Protein AF-B9SMH7-F1 (afdb_monomer_lite)

Secondary structure (DSSP, 8-state):
-HHHHHHHHHHT--EEEE--HHHHHHH-TTTS-HHHHTT-S---EE-TTT--EESSHHHHHHHHHHHHHHHTT-TTPPEEEEEE---SB--TT-TT-BHHHHHHHHHHHHHHHHTT---SS-TTS---EEES-SB--TT--SSGGGG---SB-TTS-BSS-SS------------------

Structure (mmCIF, N/CA/C/O backbone):
data_AF-B9SMH7-F1
#
_entry.id   AF-B9SMH7-F1
#
loop_
_atom_site.group_PDB
_atom_site.id
_atom_site.type_symbol
_atom_site.label_atom_id
_atom_site.label_alt_id
_atom_site.label_comp_id
_atom_site.label_asym_id
_atom_site.label_entity_id
_atom_site.label_seq_id
_atom_site.pdbx_PDB_ins_code
_atom_site.Cartn_x
_atom_site.Cartn_y
_atom_site.Cartn_z
_atom_site.occupancy
_atom_site.B_iso_or_equiv
_atom_site.auth_seq_id
_atom_site.auth_comp_id
_atom_site.auth_asym_id
_atom_site.auth_atom_id
_atom_site.pdbx_PDB_model_num
ATOM 1 N N . MET A 1 1 ? -6.726 -16.554 17.297 1.00 88.81 1 MET A N 1
ATOM 2 C CA . MET A 1 1 ? -6.297 -15.141 17.185 1.00 88.81 1 MET A CA 1
ATOM 3 C C . MET A 1 1 ? -6.504 -14.330 18.467 1.00 88.81 1 MET A C 1
ATOM 5 O O . MET A 1 1 ? -5.555 -13.693 18.897 1.00 88.81 1 MET A O 1
ATOM 9 N N . LYS A 1 2 ? -7.671 -14.383 19.137 1.00 93.69 2 LYS A N 1
ATOM 10 C CA . LYS A 1 2 ? -7.939 -13.591 20.363 1.00 93.69 2 LYS A CA 1
ATOM 11 C C . LYS A 1 2 ? -6.853 -13.649 21.464 1.00 93.69 2 LYS A C 1
ATOM 13 O O . LYS A 1 2 ? -6.495 -12.575 21.929 1.00 93.69 2 LYS A O 1
ATOM 18 N N . PRO A 1 3 ? -6.273 -14.808 21.845 1.00 97.19 3 PRO A N 1
ATOM 19 C CA . PRO A 1 3 ? -5.216 -14.837 22.868 1.00 97.19 3 PRO A CA 1
ATOM 20 C C . PRO A 1 3 ? -3.957 -14.042 22.487 1.00 97.19 3 PRO A C 1
ATOM 22 O O . PRO A 1 3 ? -3.371 -13.369 23.327 1.00 97.19 3 PRO A O 1
ATOM 25 N N . LEU A 1 4 ? -3.574 -14.059 21.205 1.00 97.38 4 LEU A N 1
ATOM 26 C CA . LEU A 1 4 ? -2.437 -13.283 20.703 1.00 97.38 4 LEU A CA 1
ATOM 27 C C . LEU A 1 4 ? -2.721 -11.777 20.767 1.00 97.38 4 LEU A C 1
ATOM 29 O O . LEU A 1 4 ? -1.886 -11.005 21.224 1.00 97.38 4 LEU A O 1
ATOM 33 N N . LEU A 1 5 ? -3.931 -11.367 20.380 1.00 97.88 5 LEU A N 1
ATOM 34 C CA . LEU A 1 5 ? -4.364 -9.971 20.472 1.00 97.88 5 LEU A CA 1
ATOM 35 C C . LEU A 1 5 ? -4.463 -9.494 21.932 1.00 97.88 5 LEU A C 1
ATOM 37 O O . LEU A 1 5 ? -4.121 -8.353 22.230 1.00 97.88 5 LEU A O 1
ATOM 41 N N . GLN A 1 6 ? -4.872 -10.362 22.864 1.00 98.00 6 GLN A N 1
ATOM 42 C CA . GLN A 1 6 ? -4.834 -10.060 24.301 1.00 98.00 6 GLN A CA 1
ATOM 43 C C . GLN A 1 6 ? -3.409 -9.794 24.770 1.00 98.00 6 GLN A C 1
ATOM 45 O O . GLN A 1 6 ? -3.174 -8.793 25.441 1.00 98.00 6 GLN A O 1
ATOM 50 N N . PHE A 1 7 ? -2.464 -10.648 24.377 1.00 97.81 7 PHE A N 1
ATOM 51 C CA . PHE A 1 7 ? -1.057 -10.446 24.691 1.00 97.81 7 PHE A CA 1
ATOM 52 C C . PHE A 1 7 ? -0.533 -9.121 24.116 1.00 97.81 7 PHE A C 1
ATOM 54 O O . PHE A 1 7 ? 0.033 -8.324 24.859 1.00 97.81 7 PHE A O 1
ATOM 61 N N . PHE A 1 8 ? -0.804 -8.822 22.838 1.00 97.69 8 PHE A N 1
ATOM 62 C CA . PHE A 1 8 ? -0.418 -7.546 22.219 1.00 97.69 8 PHE A CA 1
ATOM 63 C C . PHE A 1 8 ? -0.998 -6.344 22.965 1.00 97.69 8 PHE A C 1
ATOM 65 O O . PHE A 1 8 ? -0.273 -5.395 23.253 1.00 97.69 8 PHE A O 1
ATOM 72 N N . ALA A 1 9 ? -2.274 -6.406 23.351 1.00 97.31 9 ALA A N 1
ATOM 73 C CA . ALA A 1 9 ? -2.911 -5.349 24.126 1.00 97.31 9 ALA A CA 1
ATOM 74 C C . ALA A 1 9 ? -2.275 -5.167 25.517 1.00 97.31 9 ALA A C 1
ATOM 76 O O . ALA A 1 9 ? -2.124 -4.032 25.962 1.00 97.31 9 ALA A O 1
ATOM 77 N N . GLN A 1 10 ? -1.877 -6.254 26.189 1.00 97.56 10 GLN A N 1
ATOM 78 C CA . GLN A 1 10 ? -1.224 -6.204 27.504 1.00 97.56 10 GLN A CA 1
ATOM 79 C C . GLN A 1 10 ? 0.159 -5.549 27.452 1.00 97.56 10 GLN A C 1
ATOM 81 O O . GLN A 1 10 ? 0.516 -4.820 28.374 1.00 97.56 10 GLN A O 1
ATOM 86 N N . ILE A 1 11 ? 0.921 -5.783 26.381 1.00 97.38 11 ILE A N 1
ATOM 87 C CA . ILE A 1 11 ? 2.269 -5.215 26.215 1.00 97.38 11 ILE A CA 1
ATOM 88 C C . ILE A 1 11 ? 2.282 -3.884 25.446 1.00 97.38 11 ILE A C 1
ATOM 90 O O . ILE A 1 11 ? 3.347 -3.310 25.239 1.00 97.38 11 ILE A O 1
ATOM 94 N N . GLY A 1 12 ? 1.121 -3.398 24.994 1.00 96.00 12 GLY A N 1
ATOM 95 C CA . GLY A 1 12 ? 1.014 -2.183 24.181 1.00 96.00 12 GLY A CA 1
ATOM 96 C C . GLY A 1 12 ? 1.564 -2.323 22.756 1.00 96.00 12 GLY A C 1
ATOM 97 O O . GLY A 1 12 ? 1.956 -1.325 22.157 1.00 96.00 12 GLY A O 1
ATOM 98 N N . SER A 1 13 ? 1.613 -3.543 22.212 1.00 97.44 13 SER A N 1
ATOM 99 C CA . SER A 1 13 ? 2.062 -3.798 20.840 1.00 97.44 13 SER A CA 1
ATOM 100 C C . SER A 1 13 ? 0.988 -3.404 19.818 1.00 97.44 13 SER A C 1
ATOM 102 O O . SER A 1 13 ? -0.197 -3.675 20.045 1.00 97.44 13 SER A O 1
ATOM 104 N N . PRO A 1 14 ? 1.379 -2.837 18.663 1.00 97.69 14 PRO A N 1
ATOM 105 C CA . PRO A 1 14 ? 0.484 -2.697 17.523 1.00 97.69 14 PRO A CA 1
ATOM 106 C C . PRO A 1 14 ? 0.161 -4.064 16.899 1.00 97.69 14 PRO A C 1
ATOM 108 O O . PRO A 1 14 ? 0.824 -5.072 17.163 1.00 97.69 14 PRO A O 1
ATOM 111 N N . PHE A 1 15 ? -0.843 -4.072 16.027 1.00 98.19 15 PHE A N 1
ATOM 112 C CA . PHE A 1 15 ? -1.114 -5.135 15.072 1.00 98.19 15 PHE A CA 1
ATOM 113 C C . PHE A 1 15 ? -0.362 -4.849 13.766 1.00 98.19 15 PHE A C 1
ATOM 115 O O . PHE A 1 15 ? -0.641 -3.864 13.079 1.00 98.19 15 PHE A O 1
ATOM 122 N N . CYS A 1 16 ? 0.600 -5.702 13.430 1.00 98.06 16 CYS A N 1
ATOM 123 C CA . CYS A 1 16 ? 1.359 -5.607 12.187 1.00 98.06 16 CYS A CA 1
ATOM 124 C C . CYS A 1 16 ? 0.581 -6.255 11.037 1.00 98.06 16 CYS A C 1
ATOM 126 O O . CYS A 1 16 ? 0.168 -7.411 11.141 1.00 98.06 16 CYS A O 1
ATOM 128 N N . LEU A 1 17 ? 0.384 -5.509 9.953 1.00 98.44 17 LEU A N 1
ATOM 129 C CA . LEU A 1 17 ? -0.382 -5.921 8.783 1.00 98.44 17 LEU A CA 1
ATOM 130 C C . LEU A 1 17 ? 0.481 -5.820 7.524 1.00 98.44 17 LEU A C 1
ATOM 132 O O . LEU A 1 17 ? 0.953 -4.743 7.178 1.00 98.44 17 LEU A O 1
ATOM 136 N N . ASN A 1 18 ? 0.607 -6.909 6.777 1.00 98.69 18 ASN A N 1
ATOM 137 C CA . ASN A 1 18 ? 1.116 -6.850 5.409 1.00 98.69 18 ASN A CA 1
ATOM 138 C C . ASN A 1 18 ? -0.087 -6.621 4.482 1.00 98.69 18 ASN A C 1
ATOM 140 O O . ASN A 1 18 ? -1.012 -7.433 4.463 1.00 98.69 18 ASN A O 1
ATOM 144 N N . ALA A 1 19 ? -0.119 -5.495 3.768 1.00 98.69 19 ALA A N 1
ATOM 145 C CA . ALA A 1 19 ? -1.263 -5.063 2.966 1.00 98.69 19 ALA A CA 1
ATOM 146 C C . ALA A 1 19 ? -0.826 -4.757 1.532 1.00 98.69 19 ALA A C 1
ATOM 148 O O . ALA A 1 19 ? -0.067 -3.822 1.286 1.00 98.69 19 ALA A O 1
ATOM 149 N N . TYR A 1 20 ? -1.328 -5.533 0.573 1.00 98.56 20 TYR A N 1
ATOM 150 C CA . TYR A 1 20 ? -0.929 -5.434 -0.829 1.00 98.56 20 TYR A CA 1
ATOM 151 C C . TYR A 1 20 ? -2.134 -5.197 -1.744 1.00 98.56 20 TYR A C 1
ATOM 153 O O . TYR A 1 20 ? -2.798 -6.156 -2.149 1.00 98.56 20 TYR A O 1
ATOM 161 N N . PRO A 1 21 ? -2.393 -3.940 -2.144 1.00 98.75 21 PRO A N 1
ATOM 162 C CA . PRO A 1 21 ? -3.302 -3.644 -3.247 1.00 98.75 21 PRO A CA 1
ATOM 163 C C . PRO A 1 21 ? -2.890 -4.323 -4.557 1.00 98.75 21 PRO A C 1
ATOM 165 O O . PRO A 1 21 ? -3.756 -4.741 -5.316 1.00 98.75 21 PRO A O 1
ATOM 168 N N . PHE A 1 22 ? -1.581 -4.505 -4.784 1.00 98.56 22 PHE A N 1
ATOM 169 C CA . PHE A 1 22 ? -1.044 -5.261 -5.920 1.00 98.56 22 PHE A CA 1
ATOM 170 C C . PHE A 1 22 ? -1.625 -6.680 -5.996 1.00 98.56 22 PHE A C 1
ATOM 172 O O . PHE A 1 22 ? -2.196 -7.054 -7.015 1.00 98.56 22 PHE A O 1
ATOM 179 N N . LEU A 1 23 ? -1.537 -7.452 -4.905 1.00 97.81 23 LEU A N 1
ATOM 180 C CA . LEU A 1 23 ? -2.024 -8.835 -4.873 1.00 97.81 23 LEU A CA 1
ATOM 181 C C . LEU A 1 23 ? -3.548 -8.907 -4.996 1.00 97.81 23 LEU A C 1
ATOM 183 O O . LEU A 1 23 ? -4.064 -9.786 -5.679 1.00 97.81 23 LEU A O 1
ATOM 187 N N . ALA A 1 24 ? -4.265 -7.970 -4.368 1.00 97.81 24 ALA A N 1
ATOM 188 C CA . ALA A 1 24 ? -5.714 -7.881 -4.505 1.00 97.81 24 ALA A CA 1
ATOM 189 C C . ALA A 1 24 ? -6.117 -7.623 -5.965 1.00 97.81 24 ALA A C 1
ATOM 191 O O . ALA A 1 24 ? -6.925 -8.374 -6.501 1.00 97.81 24 ALA A O 1
ATOM 192 N N . TYR A 1 25 ? -5.501 -6.634 -6.627 1.00 98.38 25 TYR A N 1
ATOM 193 C CA . TYR A 1 25 ? -5.736 -6.350 -8.045 1.00 98.38 25 TYR A CA 1
ATOM 194 C C . TYR A 1 25 ? -5.395 -7.549 -8.934 1.00 98.38 25 TYR A C 1
ATOM 196 O O . TYR A 1 25 ? -6.196 -7.926 -9.778 1.00 98.38 25 TYR A O 1
ATOM 204 N N . MET A 1 26 ? -4.240 -8.185 -8.722 1.00 96.62 26 MET A N 1
ATOM 205 C CA . MET A 1 26 ? -3.829 -9.363 -9.492 1.00 96.62 26 MET A CA 1
ATOM 206 C C . MET A 1 26 ? -4.794 -10.548 -9.341 1.00 96.62 26 MET A C 1
ATOM 208 O O . MET A 1 26 ? -4.940 -11.334 -10.274 1.00 96.62 26 MET A O 1
ATOM 212 N N . GLY A 1 27 ? -5.460 -10.673 -8.189 1.00 96.81 27 GLY A N 1
ATOM 213 C CA . GLY A 1 27 ? -6.462 -11.710 -7.944 1.00 96.81 27 GLY A CA 1
ATOM 214 C C . GLY A 1 27 ? -7.816 -11.455 -8.613 1.00 96.81 27 GLY A C 1
ATOM 215 O O . GLY A 1 27 ? -8.543 -12.415 -8.860 1.00 96.81 27 GLY A O 1
ATOM 216 N N . ASP A 1 28 ? -8.158 -10.197 -8.910 1.00 96.88 28 ASP A N 1
ATOM 217 C CA . ASP A 1 28 ? -9.439 -9.828 -9.524 1.00 96.88 28 ASP A CA 1
ATOM 218 C C . ASP A 1 28 ? -9.356 -8.554 -10.401 1.00 96.88 28 ASP A C 1
ATOM 220 O O . ASP A 1 28 ? -10.025 -7.546 -10.140 1.00 96.88 28 ASP A O 1
ATOM 224 N N . PRO A 1 29 ? -8.542 -8.566 -11.475 1.00 94.25 29 PRO A N 1
ATOM 225 C CA . PRO A 1 29 ? -8.294 -7.376 -12.293 1.00 94.25 29 PRO A CA 1
ATOM 226 C C . PRO A 1 29 ? -9.512 -6.959 -13.133 1.00 94.25 29 PRO A C 1
ATOM 228 O O . PRO A 1 29 ? -9.521 -5.869 -13.700 1.00 94.25 29 PRO A O 1
ATOM 231 N N . GLY A 1 30 ? -10.525 -7.828 -13.243 1.00 95.12 30 GLY A N 1
ATOM 232 C CA . GLY A 1 30 ? -11.764 -7.553 -13.971 1.00 95.12 30 GLY A CA 1
ATOM 233 C C . GLY A 1 30 ? -12.761 -6.699 -13.187 1.00 95.12 30 GLY A C 1
ATOM 234 O O . GLY A 1 30 ? -13.551 -5.989 -13.804 1.00 95.12 30 GLY A O 1
ATOM 235 N N . ASN A 1 31 ? -12.719 -6.746 -11.850 1.00 96.25 31 ASN A N 1
ATOM 236 C CA . ASN A 1 31 ? -13.641 -5.995 -10.990 1.00 96.25 31 ASN A CA 1
ATOM 237 C C . ASN A 1 31 ? -12.951 -4.893 -10.180 1.00 96.25 31 ASN A C 1
ATOM 239 O O . ASN A 1 31 ? -13.607 -3.944 -9.751 1.00 96.25 31 ASN A O 1
ATOM 243 N N . ILE A 1 32 ? -11.640 -4.998 -9.957 1.00 97.38 32 ILE A N 1
ATOM 244 C CA . ILE A 1 32 ? -10.879 -3.978 -9.239 1.00 97.38 32 ILE A CA 1
ATOM 245 C C . ILE A 1 32 ? -10.358 -2.945 -10.236 1.00 97.38 32 ILE A C 1
ATOM 247 O O . ILE A 1 32 ? -9.533 -3.250 -11.093 1.00 97.38 32 ILE A O 1
ATOM 251 N N . ASP A 1 33 ? -10.775 -1.690 -10.077 1.00 97.81 33 ASP A N 1
ATOM 252 C CA . ASP A 1 33 ? -10.169 -0.567 -10.794 1.00 97.81 33 ASP A CA 1
ATOM 253 C C . ASP A 1 33 ? -8.692 -0.417 -10.391 1.00 97.81 33 ASP A C 1
ATOM 255 O O . ASP A 1 33 ? -8.357 -0.210 -9.220 1.00 97.81 33 ASP A O 1
ATOM 259 N N . ILE A 1 34 ? -7.787 -0.484 -11.368 1.00 98.44 34 ILE A N 1
ATOM 260 C CA . ILE A 1 34 ? -6.353 -0.323 -11.116 1.00 98.44 34 ILE A CA 1
ATOM 261 C C . ILE A 1 34 ? -6.033 1.057 -10.522 1.00 98.44 34 ILE A C 1
ATOM 263 O O . ILE A 1 34 ? -5.140 1.174 -9.684 1.00 98.44 34 ILE A O 1
ATOM 267 N N . ASN A 1 35 ? -6.794 2.101 -10.875 1.00 98.62 35 ASN A N 1
ATOM 268 C CA . ASN A 1 35 ? -6.581 3.444 -10.337 1.00 98.62 35 ASN A CA 1
ATOM 269 C C . ASN A 1 35 ? -6.836 3.485 -8.826 1.00 98.62 35 ASN A C 1
ATOM 271 O O . ASN A 1 35 ? -6.077 4.120 -8.089 1.00 98.62 35 ASN A O 1
ATOM 275 N N . TYR A 1 36 ? -7.848 2.750 -8.355 1.00 98.69 36 TYR A N 1
ATOM 276 C CA . TYR A 1 36 ? -8.157 2.587 -6.935 1.00 98.69 36 TYR A CA 1
ATOM 277 C C . TYR A 1 36 ? -7.024 1.880 -6.171 1.00 98.69 36 TYR A C 1
ATOM 279 O O . TYR A 1 36 ? -6.680 2.271 -5.049 1.00 98.69 36 TYR A O 1
ATOM 287 N N . ALA A 1 37 ? -6.379 0.890 -6.794 1.00 98.62 37 ALA A N 1
ATOM 288 C CA . ALA A 1 37 ? -5.214 0.212 -6.227 1.00 98.62 37 ALA A CA 1
ATOM 289 C C . ALA A 1 37 ? -3.937 1.084 -6.250 1.00 98.62 37 ALA A C 1
ATOM 291 O O . ALA A 1 37 ? -3.094 0.961 -5.362 1.00 98.62 37 ALA A O 1
ATOM 292 N N . LEU A 1 38 ? -3.810 1.999 -7.221 1.00 98.75 38 LEU A N 1
ATOM 293 C CA . LEU A 1 38 ? -2.637 2.859 -7.448 1.00 98.75 38 LEU A CA 1
ATOM 294 C C . LEU A 1 38 ? -2.722 4.260 -6.811 1.00 98.75 38 LEU A C 1
ATOM 296 O O . LEU A 1 38 ? -1.840 5.095 -7.050 1.00 98.75 38 LEU A O 1
ATOM 300 N N . PHE A 1 39 ? -3.749 4.542 -6.000 1.00 98.62 39 PHE A N 1
ATOM 301 C CA . PHE A 1 39 ? -4.044 5.881 -5.450 1.00 98.62 39 PHE A CA 1
ATOM 302 C C . PHE A 1 39 ? -4.229 6.966 -6.527 1.00 98.62 39 PHE A C 1
ATOM 304 O O . PHE A 1 39 ? -3.914 8.143 -6.308 1.00 98.62 39 PHE A O 1
ATOM 311 N N . GLN A 1 40 ? -4.666 6.574 -7.717 1.00 98.62 40 GLN A N 1
ATOM 312 C CA . GLN A 1 40 ? -4.990 7.498 -8.794 1.00 98.62 40 GLN A CA 1
ATOM 313 C C . GLN A 1 40 ? -6.451 7.943 -8.693 1.00 98.62 40 GLN A C 1
ATOM 315 O O . GLN A 1 40 ? -7.194 7.513 -7.815 1.00 98.62 40 GLN A O 1
ATOM 320 N N . LYS A 1 41 ? -6.852 8.872 -9.566 1.00 98.19 41 LYS A N 1
ATOM 321 C CA . LYS A 1 41 ? -8.236 9.340 -9.609 1.00 98.19 41 LYS A CA 1
ATOM 322 C C . LYS A 1 41 ? -9.145 8.163 -9.972 1.00 98.19 41 LYS A C 1
ATOM 324 O O . LYS A 1 41 ? -8.952 7.543 -11.009 1.00 98.19 41 LYS A O 1
ATOM 329 N N . THR A 1 42 ? -10.132 7.912 -9.130 1.00 97.75 42 THR A N 1
ATOM 330 C CA . THR A 1 42 ? -11.137 6.859 -9.265 1.00 97.75 42 THR A CA 1
ATOM 331 C C . THR A 1 42 ? -12.440 7.363 -8.644 1.00 97.75 42 THR A C 1
ATOM 333 O O . THR A 1 42 ? -12.427 8.374 -7.937 1.00 97.75 42 THR A O 1
ATOM 336 N N . GLU A 1 43 ? -13.547 6.673 -8.897 1.00 97.06 43 GLU A N 1
ATOM 337 C CA . GLU A 1 43 ? -14.814 6.907 -8.193 1.00 97.06 43 GLU A CA 1
ATOM 338 C C . GLU A 1 43 ? -14.779 6.383 -6.750 1.00 97.06 43 GLU A C 1
ATOM 340 O O . GLU A 1 43 ? -15.679 6.688 -5.977 1.00 97.06 43 GLU A O 1
ATOM 345 N N . GLY A 1 44 ? -13.749 5.609 -6.383 1.00 96.62 44 GLY A N 1
ATOM 346 C CA . GLY A 1 44 ? -13.616 5.020 -5.055 1.00 96.62 44 GLY A CA 1
ATOM 347 C C . GLY A 1 44 ? -14.693 3.972 -4.778 1.00 96.62 44 GLY A C 1
ATOM 348 O O . GLY A 1 44 ? -15.389 3.504 -5.679 1.00 96.62 44 GLY A O 1
ATOM 349 N N . ILE A 1 45 ? -14.821 3.576 -3.513 1.00 97.06 45 ILE A N 1
ATOM 350 C CA . ILE A 1 45 ? -15.861 2.641 -3.066 1.00 97.06 45 ILE A CA 1
ATOM 351 C C . ILE A 1 45 ? -16.486 3.111 -1.754 1.00 97.06 45 ILE A C 1
ATOM 353 O O . ILE A 1 45 ? -15.816 3.720 -0.922 1.00 97.06 45 ILE A O 1
ATOM 357 N N . TYR A 1 46 ? -17.760 2.784 -1.549 1.00 98.00 46 TYR A N 1
ATOM 358 C CA . TYR A 1 46 ? -18.432 2.934 -0.259 1.00 98.00 46 TYR A CA 1
ATOM 359 C C . TYR A 1 46 ? -18.497 1.580 0.444 1.00 98.00 46 TYR A C 1
ATOM 361 O O . TYR A 1 46 ? -18.910 0.589 -0.161 1.00 98.00 46 TYR A O 1
ATOM 369 N N . ASP A 1 47 ? -18.114 1.529 1.720 1.00 97.06 47 ASP A N 1
ATOM 370 C CA . ASP A 1 47 ? -18.385 0.352 2.546 1.00 97.06 47 ASP A CA 1
ATOM 371 C C . ASP A 1 47 ? -19.886 0.302 2.887 1.00 97.06 47 ASP A C 1
ATOM 373 O O . ASP A 1 47 ? -20.375 1.188 3.592 1.00 97.06 47 ASP A O 1
ATOM 377 N N . PRO A 1 48 ? -20.630 -0.739 2.468 1.00 95.19 48 PRO A N 1
ATOM 378 C CA . PRO A 1 48 ? -22.070 -0.830 2.706 1.00 95.19 48 PRO A CA 1
ATOM 379 C C . PRO A 1 48 ? -22.456 -0.910 4.190 1.00 95.19 48 PRO A C 1
ATOM 381 O O . PRO A 1 48 ? -23.626 -0.722 4.519 1.00 95.19 48 PRO A O 1
ATOM 384 N N . LYS A 1 49 ? -21.518 -1.226 5.095 1.00 94.62 49 LYS A N 1
ATOM 385 C CA . LYS A 1 49 ? -21.800 -1.303 6.536 1.00 94.62 49 LYS A CA 1
ATOM 386 C C . LYS A 1 49 ? -21.624 0.028 7.255 1.00 94.62 49 LYS A C 1
ATOM 388 O O . LYS A 1 49 ? -22.401 0.325 8.159 1.00 94.62 49 LYS A O 1
ATOM 393 N N . THR A 1 50 ? -20.585 0.783 6.912 1.00 95.88 50 THR A N 1
ATOM 394 C CA . THR A 1 50 ? -20.230 2.027 7.613 1.00 95.88 50 THR A CA 1
ATOM 395 C C . THR A 1 50 ? -20.581 3.291 6.835 1.00 95.88 50 THR A C 1
ATOM 397 O O . THR A 1 50 ? -20.509 4.373 7.413 1.00 95.88 50 THR A O 1
ATOM 400 N N . ASP A 1 51 ? -20.955 3.160 5.558 1.00 97.19 51 ASP A N 1
ATOM 401 C CA . ASP A 1 51 ? -21.152 4.261 4.602 1.00 97.19 51 ASP A CA 1
ATOM 402 C C . ASP A 1 51 ? -19.8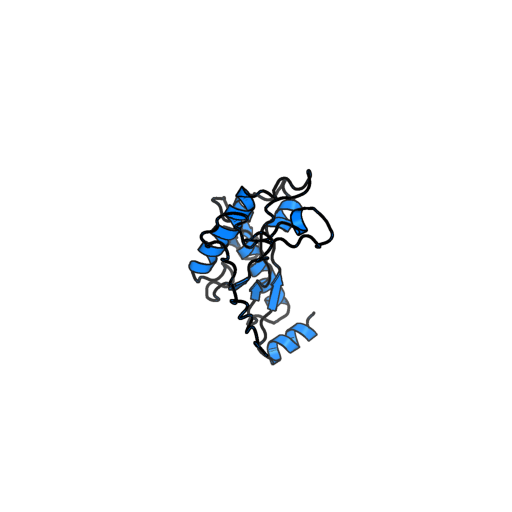97 5.141 4.423 1.00 97.19 51 ASP A C 1
ATOM 404 O O . ASP A 1 51 ? -19.947 6.278 3.953 1.00 97.19 51 ASP A O 1
ATOM 408 N N . LEU A 1 52 ? -18.728 4.617 4.809 1.00 98.44 52 LEU A N 1
ATOM 409 C CA . LEU A 1 52 ? -17.458 5.303 4.630 1.00 98.44 52 LEU A CA 1
ATOM 410 C C . LEU A 1 52 ? -16.982 5.171 3.191 1.00 98.44 52 LEU A C 1
ATOM 412 O O . LEU A 1 52 ? -16.966 4.081 2.617 1.00 98.44 52 LEU A O 1
ATOM 416 N N . HIS A 1 53 ? -16.542 6.300 2.644 1.00 98.44 53 HIS A N 1
ATOM 417 C CA . HIS A 1 53 ? -15.958 6.369 1.318 1.00 98.44 53 HIS A CA 1
ATOM 418 C C . HIS A 1 53 ? -14.444 6.149 1.355 1.00 98.44 53 HIS A C 1
ATOM 420 O O . HIS A 1 53 ? -13.733 6.752 2.166 1.00 98.44 53 HIS A O 1
ATOM 426 N N . TYR A 1 54 ? -13.952 5.334 0.428 1.00 98.56 54 TYR A N 1
ATOM 427 C CA . TYR A 1 54 ? -12.546 5.014 0.253 1.00 98.56 54 TYR A CA 1
ATOM 428 C C . TYR A 1 54 ? -12.094 5.388 -1.155 1.00 98.56 54 TYR A C 1
ATOM 430 O O . TYR A 1 54 ? -12.457 4.724 -2.121 1.00 98.56 54 TYR A O 1
ATOM 438 N N . ASP A 1 55 ? -11.215 6.388 -1.252 1.00 97.81 55 ASP A N 1
ATOM 439 C CA . ASP A 1 55 ? -10.603 6.806 -2.524 1.00 97.81 55 ASP A CA 1
ATOM 440 C C . ASP A 1 55 ? -9.451 5.881 -2.968 1.00 97.81 55 ASP A C 1
ATOM 442 O O . ASP A 1 55 ? -8.914 6.019 -4.064 1.00 97.81 55 ASP A O 1
ATOM 446 N N . ASN A 1 56 ? -8.979 4.991 -2.087 1.00 98.50 56 ASN A N 1
ATOM 447 C CA . ASN A 1 56 ? -7.878 4.070 -2.375 1.00 98.50 56 ASN A CA 1
ATOM 448 C C . ASN A 1 56 ? -7.994 2.753 -1.600 1.00 98.50 56 ASN A C 1
ATOM 450 O O . ASN A 1 56 ? -8.539 2.708 -0.494 1.00 98.50 56 ASN A O 1
ATOM 454 N N . MET A 1 57 ? -7.428 1.694 -2.180 1.00 98.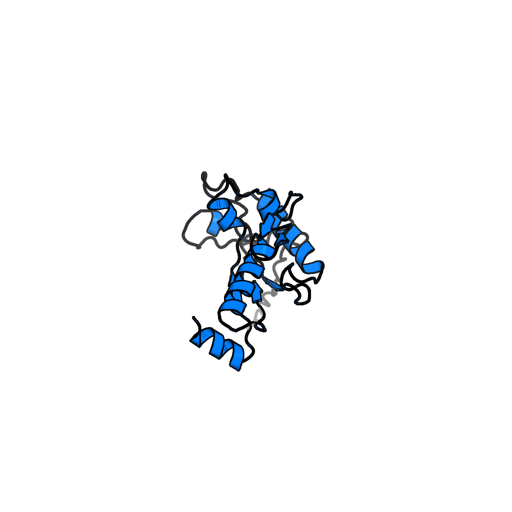62 57 MET A N 1
ATOM 455 C CA . MET A 1 57 ? -7.517 0.336 -1.643 1.00 98.62 57 MET A CA 1
ATOM 456 C C . MET A 1 57 ? -6.739 0.125 -0.345 1.00 98.62 57 MET A C 1
ATOM 458 O O . MET A 1 57 ? -7.194 -0.625 0.516 1.00 98.62 57 MET A O 1
ATOM 462 N N . LEU A 1 58 ? -5.578 0.768 -0.181 1.00 98.81 58 LEU A N 1
ATOM 463 C CA . LEU A 1 58 ? -4.764 0.564 1.019 1.00 98.81 58 LEU A CA 1
ATOM 464 C C . LEU A 1 58 ? -5.516 1.022 2.277 1.00 98.81 58 LEU A C 1
ATOM 466 O O . LEU A 1 58 ? -5.528 0.305 3.275 1.00 98.81 58 LEU A O 1
ATOM 470 N N . ASP A 1 59 ? -6.182 2.178 2.221 1.00 98.69 59 ASP A N 1
ATOM 471 C CA . ASP A 1 59 ? -6.995 2.672 3.336 1.00 98.69 59 ASP A CA 1
ATOM 472 C C . ASP A 1 59 ? -8.152 1.707 3.659 1.00 98.69 59 ASP A C 1
ATOM 474 O O . ASP A 1 59 ? -8.418 1.456 4.835 1.00 98.69 59 ASP A O 1
ATOM 478 N N . ALA A 1 60 ? -8.784 1.105 2.645 1.00 98.56 60 ALA A N 1
ATOM 479 C CA . ALA A 1 60 ? -9.828 0.098 2.850 1.00 98.56 60 ALA A CA 1
ATOM 480 C C . ALA A 1 60 ? -9.286 -1.201 3.474 1.00 98.56 60 ALA A C 1
ATOM 482 O O . ALA A 1 60 ? -9.909 -1.753 4.379 1.00 98.56 60 ALA A O 1
ATOM 483 N N . GLN A 1 61 ? -8.105 -1.676 3.059 1.00 98.75 61 GLN A N 1
ATOM 484 C CA . GLN A 1 61 ? -7.456 -2.854 3.654 1.00 98.75 61 GLN A CA 1
ATOM 485 C C . GLN A 1 61 ? -7.077 -2.620 5.126 1.00 98.75 61 GLN A C 1
ATOM 487 O O . GLN A 1 61 ? -7.282 -3.498 5.967 1.00 98.75 61 GLN A O 1
ATOM 492 N N . ILE A 1 62 ? -6.564 -1.430 5.455 1.00 98.81 62 ILE A N 1
ATOM 493 C CA . ILE A 1 62 ? -6.248 -1.041 6.837 1.00 98.81 62 ILE A CA 1
ATOM 494 C C . ILE A 1 62 ? -7.524 -0.993 7.687 1.00 98.81 62 ILE A C 1
ATOM 496 O O . ILE A 1 62 ? -7.550 -1.514 8.804 1.00 98.81 62 ILE A O 1
ATOM 500 N N . ASP A 1 63 ? -8.598 -0.402 7.165 1.00 98.62 63 ASP A N 1
ATOM 501 C CA . ASP A 1 63 ? -9.852 -0.282 7.907 1.00 98.62 63 ASP A CA 1
ATOM 502 C C . ASP A 1 63 ? -10.602 -1.601 8.055 1.00 98.62 63 ASP A C 1
ATOM 504 O O . ASP A 1 63 ? -11.213 -1.827 9.100 1.00 98.62 63 ASP A O 1
ATOM 508 N N . ALA A 1 64 ? -10.476 -2.523 7.099 1.00 98.38 64 ALA A N 1
ATOM 509 C CA . ALA A 1 64 ? -10.946 -3.894 7.267 1.00 98.38 64 ALA A CA 1
ATOM 510 C C . ALA A 1 64 ? -10.262 -4.580 8.466 1.00 98.38 64 ALA A C 1
ATOM 512 O O . ALA A 1 64 ? -10.928 -5.248 9.263 1.00 98.38 64 ALA A O 1
ATOM 513 N N . ALA A 1 65 ? -8.952 -4.365 8.656 1.00 98.38 65 ALA A N 1
ATOM 514 C CA . ALA A 1 65 ? -8.238 -4.862 9.831 1.00 98.38 65 ALA A CA 1
ATOM 515 C C . ALA A 1 65 ? -8.717 -4.181 11.125 1.00 98.38 65 ALA A C 1
ATOM 517 O O . ALA A 1 65 ? -8.965 -4.867 12.119 1.00 98.38 65 ALA A O 1
ATOM 518 N N . TYR A 1 66 ? -8.920 -2.859 11.124 1.00 98.38 66 TYR A N 1
ATOM 519 C CA . TYR A 1 66 ? -9.485 -2.157 12.283 1.00 98.38 66 TYR A CA 1
ATOM 520 C C . TYR A 1 66 ? -10.893 -2.639 12.643 1.00 98.38 66 TYR A C 1
ATOM 522 O O . TYR A 1 66 ? -11.180 -2.821 13.827 1.00 98.38 66 TYR A O 1
ATOM 530 N N . ALA A 1 67 ? -11.759 -2.866 11.654 1.00 97.94 67 ALA A N 1
ATOM 531 C CA . ALA A 1 67 ? -13.104 -3.389 11.868 1.00 97.94 67 ALA A CA 1
ATOM 532 C C . ALA A 1 67 ? -13.062 -4.791 12.497 1.00 97.94 67 ALA A C 1
ATOM 534 O O . ALA A 1 67 ? -13.759 -5.045 13.480 1.00 97.94 67 ALA A O 1
ATOM 535 N N . ALA A 1 68 ? -12.188 -5.676 12.004 1.00 97.62 68 ALA A N 1
ATOM 536 C CA . ALA A 1 68 ? -11.994 -7.009 12.577 1.00 97.62 68 ALA A CA 1
ATOM 537 C C . ALA A 1 68 ? -11.428 -6.965 14.011 1.00 97.62 68 ALA A C 1
ATOM 539 O O . ALA A 1 68 ? -11.863 -7.722 14.880 1.00 97.62 68 ALA A O 1
ATOM 540 N N . LEU A 1 69 ? -10.479 -6.064 14.290 1.00 98.25 69 LEU A N 1
ATOM 541 C CA . LEU A 1 69 ? -9.946 -5.855 15.640 1.00 98.25 69 LEU A CA 1
ATOM 542 C C . LEU A 1 69 ? -11.021 -5.329 16.595 1.00 98.25 69 LEU A C 1
ATOM 544 O O . LEU A 1 69 ? -11.091 -5.772 17.742 1.00 98.25 69 LEU A O 1
ATOM 548 N N . GLU A 1 70 ? -11.866 -4.406 16.138 1.00 97.06 70 GLU A N 1
ATOM 549 C CA . GLU A 1 70 ? -12.981 -3.868 16.914 1.00 97.06 70 GLU A CA 1
ATOM 550 C C . GLU A 1 70 ? -14.024 -4.943 17.243 1.00 97.06 70 GLU A C 1
ATOM 552 O O . GLU A 1 70 ? -14.397 -5.058 18.414 1.00 97.06 70 GLU A O 1
ATOM 557 N N . ASP A 1 71 ? -14.410 -5.774 16.271 1.00 96.88 71 ASP A N 1
ATOM 558 C CA . ASP A 1 71 ? -15.290 -6.935 16.478 1.00 96.88 71 ASP A CA 1
ATOM 559 C C . ASP A 1 71 ? -14.687 -7.946 17.472 1.00 96.88 71 ASP A C 1
ATOM 561 O O . ASP A 1 71 ? -15.358 -8.474 18.362 1.00 96.88 71 ASP A O 1
ATOM 565 N N . ALA A 1 72 ? -13.368 -8.142 17.414 1.00 97.38 72 ALA A N 1
ATOM 566 C CA . ALA A 1 72 ? -12.653 -8.999 18.350 1.00 97.38 72 ALA A CA 1
ATOM 567 C C . ALA A 1 72 ? -12.487 -8.398 19.766 1.00 97.38 72 ALA A C 1
ATOM 569 O O . ALA A 1 72 ? -12.065 -9.130 20.666 1.00 97.38 72 ALA A O 1
ATOM 570 N N . GLY A 1 73 ? -12.835 -7.120 19.980 1.00 97.44 73 GLY A N 1
ATOM 571 C CA . GLY A 1 73 ? -12.778 -6.421 21.273 1.00 97.44 73 GLY A CA 1
ATOM 572 C C . GLY A 1 73 ? -11.556 -5.514 21.489 1.00 97.44 73 GLY A C 1
ATOM 573 O O . GLY A 1 73 ? -11.369 -4.988 22.585 1.00 97.44 73 GLY A O 1
ATOM 574 N N . PHE A 1 74 ? -10.732 -5.284 20.464 1.00 97.62 74 PHE A N 1
ATOM 575 C CA . PHE A 1 74 ? -9.447 -4.567 20.534 1.00 97.62 74 PHE A CA 1
ATOM 576 C C . PHE A 1 74 ? -9.498 -3.184 19.877 1.00 97.62 74 PHE A C 1
ATOM 578 O O . PHE A 1 74 ? -8.604 -2.791 19.134 1.00 97.62 74 PHE A O 1
ATOM 585 N N . LYS A 1 75 ? -10.534 -2.398 20.185 1.00 95.56 75 LYS A N 1
ATOM 586 C CA . LYS A 1 75 ? -10.831 -1.107 19.526 1.00 95.56 75 LYS A CA 1
ATOM 587 C C . 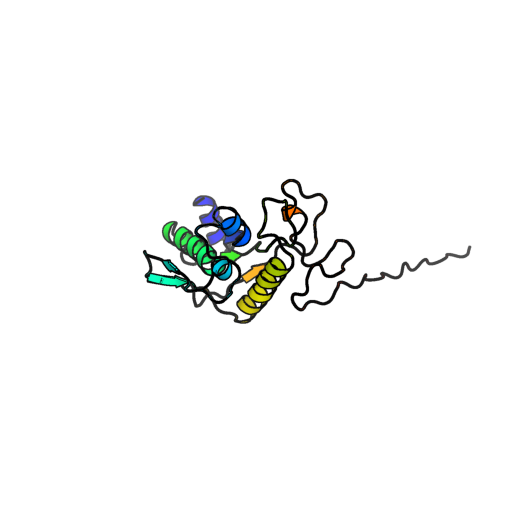LYS A 1 75 ? -9.682 -0.088 19.511 1.00 95.56 75 LYS A C 1
ATOM 589 O O . LYS A 1 75 ? -9.642 0.768 18.634 1.00 95.56 75 LYS A O 1
ATOM 594 N N . LYS A 1 76 ? -8.798 -0.146 20.514 1.00 94.50 76 LYS A N 1
ATOM 595 C CA . LYS A 1 76 ? -7.676 0.790 20.713 1.00 94.50 76 LYS A CA 1
ATOM 596 C C . LYS A 1 76 ? -6.349 0.299 20.125 1.00 94.50 76 LYS A C 1
ATOM 598 O O . LYS A 1 76 ? -5.362 1.020 20.223 1.00 94.50 76 LYS A O 1
ATOM 603 N N . MET A 1 77 ? -6.300 -0.919 19.589 1.00 97.69 77 MET A N 1
ATOM 604 C CA . MET A 1 77 ? -5.071 -1.480 19.036 1.00 97.69 77 MET A CA 1
ATOM 605 C C . MET A 1 77 ? -4.708 -0.748 17.743 1.00 97.69 77 MET A C 1
ATOM 607 O O . MET A 1 77 ? -5.522 -0.676 16.827 1.00 97.69 77 MET A O 1
ATOM 611 N N . GLU A 1 78 ? -3.505 -0.178 17.689 1.00 97.75 78 GLU A N 1
ATOM 612 C CA . GLU A 1 78 ? -2.972 0.459 16.482 1.00 97.75 78 GLU A CA 1
ATOM 613 C C . GLU A 1 78 ? -2.670 -0.595 15.416 1.00 97.75 78 GLU A C 1
ATOM 615 O O . GLU A 1 78 ? -2.127 -1.647 15.738 1.00 97.75 78 GLU A O 1
ATOM 620 N N . VAL A 1 79 ? -2.981 -0.296 14.154 1.00 98.56 79 VAL A N 1
ATOM 621 C CA . VAL A 1 79 ? -2.518 -1.077 13.002 1.00 98.56 79 VAL A CA 1
ATOM 622 C C . VAL A 1 79 ? -1.321 -0.369 12.374 1.00 98.56 79 VAL A C 1
ATOM 624 O O . VAL A 1 79 ? -1.392 0.822 12.065 1.00 98.56 79 VAL A O 1
ATOM 627 N N . ILE A 1 80 ? -0.235 -1.110 12.156 1.00 98.50 80 ILE A N 1
ATOM 628 C CA . ILE A 1 80 ? 0.932 -0.663 11.389 1.00 98.50 80 ILE A CA 1
ATOM 629 C C . ILE A 1 80 ? 1.049 -1.542 10.152 1.00 98.50 80 ILE A C 1
ATOM 631 O O . ILE A 1 80 ? 1.077 -2.766 10.271 1.00 98.50 80 ILE A O 1
ATOM 635 N N . VAL A 1 81 ? 1.154 -0.927 8.973 1.00 98.88 81 VAL A N 1
ATOM 636 C CA . VAL A 1 81 ? 1.413 -1.676 7.743 1.00 98.88 81 VAL A CA 1
ATOM 637 C C . VAL A 1 81 ? 2.897 -2.032 7.693 1.00 98.88 81 VAL A C 1
ATOM 639 O O . VAL A 1 81 ? 3.741 -1.162 7.493 1.00 98.88 81 VAL A O 1
ATOM 642 N N . THR A 1 82 ? 3.242 -3.290 7.924 1.00 98.69 82 THR A N 1
ATOM 643 C CA . THR A 1 82 ? 4.638 -3.750 7.958 1.00 98.69 82 THR A CA 1
ATOM 644 C C . THR A 1 82 ? 5.200 -4.065 6.587 1.00 98.69 82 THR A C 1
ATOM 646 O O . THR A 1 82 ? 6.409 -3.975 6.410 1.00 98.69 82 THR A O 1
ATOM 649 N N . GLU A 1 83 ? 4.346 -4.354 5.612 1.00 98.75 83 GLU A N 1
ATOM 650 C CA . GLU A 1 83 ? 4.763 -4.536 4.228 1.00 98.75 83 GLU A CA 1
ATOM 651 C C . GLU A 1 83 ? 3.666 -4.065 3.284 1.00 98.75 83 GLU A C 1
ATOM 653 O O . GLU A 1 83 ? 2.490 -4.402 3.445 1.00 98.75 83 GLU A O 1
ATOM 658 N N . THR A 1 84 ? 4.060 -3.271 2.297 1.00 98.88 84 THR A N 1
ATOM 659 C CA . THR A 1 84 ? 3.216 -2.895 1.171 1.00 98.88 84 THR A CA 1
ATOM 660 C C . THR A 1 84 ? 4.082 -2.437 0.005 1.00 98.88 84 THR A C 1
ATOM 662 O O . THR A 1 84 ? 5.120 -1.808 0.208 1.00 98.88 84 THR A O 1
ATOM 665 N N . GLY A 1 85 ? 3.695 -2.754 -1.223 1.00 98.56 85 GLY A N 1
ATOM 666 C CA . GLY A 1 85 ? 4.508 -2.463 -2.395 1.00 98.56 85 GLY A CA 1
ATOM 667 C C . GLY A 1 85 ? 3.863 -2.964 -3.675 1.00 98.56 85 GLY A C 1
ATOM 668 O O . GLY A 1 85 ? 2.749 -3.495 -3.663 1.00 98.56 85 GLY A O 1
ATOM 669 N N . TRP A 1 86 ? 4.578 -2.793 -4.781 1.00 98.88 86 TRP A N 1
ATOM 670 C CA . TRP A 1 86 ? 4.111 -3.166 -6.110 1.00 98.88 86 TRP A CA 1
ATOM 671 C C . TRP A 1 86 ? 5.294 -3.612 -6.970 1.00 98.88 86 TRP A C 1
ATOM 673 O O . TRP A 1 86 ? 6.304 -2.909 -7.042 1.00 98.88 86 TRP A O 1
ATOM 683 N N . ALA A 1 87 ? 5.179 -4.782 -7.598 1.00 98.62 87 ALA A N 1
ATOM 684 C CA . ALA A 1 87 ? 6.254 -5.362 -8.394 1.00 98.62 87 ALA A CA 1
ATOM 685 C C . ALA A 1 87 ? 6.465 -4.601 -9.710 1.00 98.62 87 ALA A C 1
ATOM 687 O O . ALA A 1 87 ? 5.514 -4.237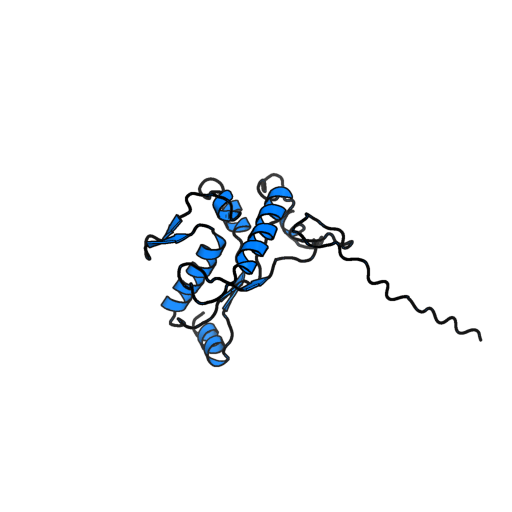 -10.398 1.00 98.62 87 ALA A O 1
ATOM 688 N N . SER A 1 88 ? 7.724 -4.377 -10.079 1.00 98.56 88 SER A N 1
ATOM 689 C CA . SER A 1 88 ? 8.107 -3.634 -11.291 1.00 98.56 88 SER A CA 1
ATOM 690 C C . SER A 1 88 ? 8.236 -4.489 -12.549 1.00 98.56 88 SER A C 1
ATOM 692 O O . SER A 1 88 ? 8.343 -3.951 -13.652 1.00 98.56 88 SER A O 1
ATOM 694 N N . HIS A 1 89 ? 8.233 -5.806 -12.387 1.00 98.38 89 HIS A N 1
ATOM 695 C CA . HIS A 1 89 ? 8.297 -6.774 -13.468 1.00 98.38 89 HIS A CA 1
ATOM 696 C C . HIS A 1 89 ? 7.719 -8.097 -12.974 1.00 98.38 89 HIS A C 1
ATOM 698 O O . HIS A 1 89 ? 7.988 -8.467 -11.835 1.00 98.38 89 HIS A O 1
ATOM 704 N N . GLY A 1 90 ? 6.951 -8.797 -13.800 1.00 97.56 90 GLY A N 1
ATOM 705 C CA . GLY A 1 90 ? 6.357 -10.089 -13.468 1.00 97.56 90 GLY A CA 1
ATOM 706 C C . GLY A 1 90 ? 6.308 -11.022 -14.670 1.00 97.56 90 GLY A C 1
ATOM 707 O O . GLY A 1 90 ? 6.839 -10.698 -15.733 1.00 97.56 90 GLY A O 1
ATOM 708 N N . ASP A 1 91 ? 5.695 -12.185 -14.473 1.00 96.81 91 ASP A N 1
ATOM 709 C CA . ASP A 1 91 ? 5.456 -13.168 -15.533 1.00 96.81 91 ASP A CA 1
ATOM 710 C C . ASP A 1 91 ? 4.434 -12.644 -16.570 1.00 96.81 91 ASP A C 1
ATOM 712 O O . ASP A 1 91 ? 3.768 -11.629 -16.356 1.00 96.81 91 ASP A O 1
ATOM 716 N N . ASP A 1 92 ? 4.261 -13.343 -17.698 1.00 95.38 92 ASP A N 1
ATOM 717 C CA . ASP A 1 92 ? 3.354 -12.922 -18.788 1.00 95.38 92 ASP A CA 1
ATOM 718 C C . ASP A 1 92 ? 1.888 -12.749 -18.339 1.00 95.38 92 ASP A C 1
ATOM 720 O O . ASP A 1 92 ? 1.132 -11.966 -18.917 1.00 95.38 92 ASP A O 1
ATOM 724 N N . ASN A 1 93 ? 1.472 -13.473 -17.297 1.00 94.06 93 ASN A N 1
ATOM 725 C CA . ASN A 1 93 ? 0.147 -13.367 -16.684 1.00 94.06 93 ASN A CA 1
ATOM 726 C C . ASN A 1 93 ? 0.068 -12.302 -15.572 1.00 94.06 93 ASN A C 1
ATOM 728 O O . ASN A 1 93 ? -1.002 -12.102 -15.000 1.00 94.06 93 ASN A O 1
ATOM 732 N N . GLU A 1 94 ? 1.162 -11.596 -15.280 1.00 96.31 94 GLU A N 1
ATOM 733 C CA . GLU A 1 94 ? 1.262 -10.538 -14.275 1.00 96.31 94 GLU A CA 1
ATOM 734 C C . GLU A 1 94 ? 1.296 -9.143 -14.913 1.00 96.31 94 GLU A C 1
ATOM 736 O O . GLU A 1 94 ? 2.140 -8.309 -14.594 1.00 96.31 94 GLU A O 1
ATOM 741 N N . ALA A 1 95 ? 0.348 -8.857 -15.810 1.00 95.88 95 ALA A N 1
ATOM 742 C CA . ALA A 1 95 ? 0.335 -7.635 -16.625 1.00 95.88 95 ALA A CA 1
ATOM 743 C C . ALA A 1 95 ? 0.380 -6.313 -15.825 1.00 95.88 95 ALA A C 1
ATOM 745 O O . ALA A 1 95 ? 0.752 -5.272 -16.365 1.00 95.88 95 ALA A O 1
ATOM 746 N N . ALA A 1 96 ? 0.007 -6.331 -14.541 1.00 97.94 96 ALA A N 1
ATOM 747 C CA . ALA A 1 96 ? 0.067 -5.163 -13.665 1.00 97.94 96 ALA A CA 1
ATOM 748 C C . ALA A 1 96 ? 1.463 -4.906 -13.076 1.00 97.94 96 ALA A C 1
ATOM 750 O O . ALA A 1 96 ? 1.720 -3.797 -12.597 1.00 97.94 96 ALA A O 1
ATOM 751 N N . ALA A 1 97 ? 2.346 -5.909 -13.079 1.00 98.44 97 ALA A N 1
ATOM 752 C CA . ALA A 1 97 ? 3.702 -5.838 -12.552 1.00 98.44 97 ALA A CA 1
ATOM 753 C C . ALA A 1 97 ? 4.623 -5.123 -13.551 1.00 98.44 97 ALA A C 1
ATOM 755 O O . ALA A 1 97 ? 5.417 -5.734 -14.263 1.00 98.44 97 ALA A O 1
ATOM 756 N N . THR A 1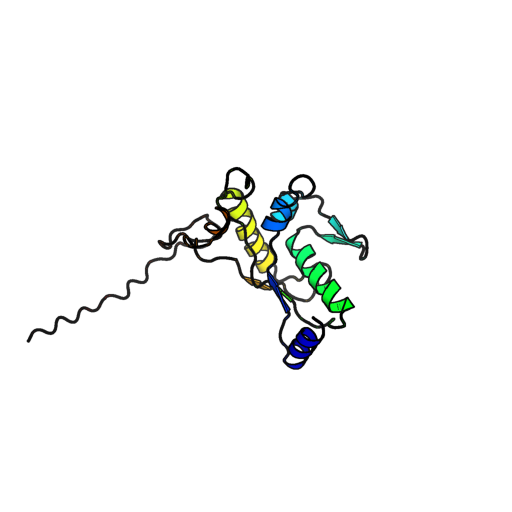 98 ? 4.479 -3.802 -13.631 1.00 98.62 98 THR A N 1
ATOM 757 C CA . THR A 1 98 ? 5.239 -2.941 -14.540 1.00 98.62 98 THR A CA 1
ATOM 758 C C . THR A 1 98 ? 5.974 -1.859 -13.765 1.00 98.62 98 THR A C 1
ATOM 760 O O . THR A 1 98 ? 5.530 -1.416 -12.702 1.00 98.62 98 THR A O 1
ATOM 763 N N . SER A 1 99 ? 7.091 -1.386 -14.319 1.00 98.38 99 SER A N 1
ATOM 764 C CA . SER A 1 99 ? 7.880 -0.302 -13.725 1.00 98.38 99 SER A CA 1
ATOM 765 C C . SER A 1 99 ? 7.044 0.967 -13.514 1.00 98.38 99 SER A C 1
ATOM 767 O O . SER A 1 99 ? 7.146 1.610 -12.469 1.00 98.38 99 SER A O 1
ATOM 769 N N . ASP A 1 100 ? 6.137 1.281 -14.445 1.00 98.62 100 ASP A N 1
ATOM 770 C CA . ASP A 1 100 ? 5.249 2.444 -14.348 1.00 98.62 100 ASP A CA 1
ATOM 771 C C . ASP A 1 100 ? 4.235 2.320 -13.205 1.00 98.62 100 ASP A C 1
ATOM 773 O O . ASP A 1 100 ? 4.043 3.273 -12.440 1.00 98.62 100 ASP A O 1
ATOM 777 N N . ASN A 1 101 ? 3.621 1.146 -13.033 1.00 98.81 101 ASN A N 1
ATOM 778 C CA . ASN A 1 101 ? 2.691 0.906 -11.931 1.00 98.81 101 ASN A CA 1
ATOM 779 C C . ASN A 1 101 ? 3.423 0.861 -10.586 1.00 98.81 101 ASN A C 1
ATOM 781 O O . ASN A 1 101 ? 2.975 1.496 -9.631 1.00 98.81 101 ASN A O 1
ATOM 785 N N . ALA A 1 102 ? 4.588 0.209 -10.523 1.00 98.81 102 ALA A N 1
ATOM 786 C CA . ALA A 1 102 ? 5.416 0.162 -9.321 1.00 98.81 102 ALA A CA 1
ATOM 787 C C . ALA A 1 102 ? 5.859 1.559 -8.874 1.00 98.81 102 ALA A C 1
ATOM 789 O O . ALA A 1 102 ? 5.712 1.937 -7.705 1.00 98.81 102 ALA A O 1
ATOM 790 N N . ARG A 1 103 ? 6.313 2.374 -9.833 1.00 98.62 103 ARG A N 1
ATOM 791 C CA . ARG A 1 103 ? 6.625 3.785 -9.615 1.00 98.62 103 ARG A CA 1
ATOM 792 C C . ARG A 1 103 ? 5.416 4.549 -9.099 1.00 98.62 103 ARG A C 1
ATOM 794 O O . ARG A 1 103 ? 5.538 5.281 -8.118 1.00 98.62 103 ARG A O 1
ATOM 801 N N . THR A 1 104 ? 4.270 4.400 -9.756 1.00 98.81 104 THR A N 1
ATOM 802 C CA . THR A 1 104 ? 3.034 5.107 -9.404 1.00 98.81 104 THR A CA 1
ATOM 803 C C . THR A 1 104 ? 2.598 4.767 -7.985 1.00 98.81 104 THR A C 1
ATOM 805 O O . THR A 1 104 ? 2.401 5.678 -7.178 1.00 98.81 104 THR A O 1
ATOM 808 N N . TYR A 1 105 ? 2.529 3.477 -7.655 1.00 98.88 105 TYR A N 1
ATOM 809 C CA . TYR A 1 105 ? 2.132 2.998 -6.339 1.00 98.88 105 TYR A CA 1
ATOM 810 C C . TYR A 1 105 ? 3.046 3.547 -5.242 1.00 98.88 105 TYR A C 1
ATOM 812 O O . TYR A 1 105 ? 2.586 4.249 -4.343 1.00 98.88 105 TYR A O 1
ATOM 820 N N . ASN A 1 106 ? 4.355 3.300 -5.342 1.00 98.81 106 ASN A N 1
ATOM 821 C CA . ASN A 1 106 ? 5.303 3.652 -4.286 1.00 98.81 106 ASN A CA 1
ATOM 822 C C . ASN A 1 106 ? 5.492 5.175 -4.146 1.00 98.81 106 ASN A C 1
ATOM 824 O O . ASN A 1 106 ? 5.619 5.695 -3.032 1.00 98.81 106 ASN A O 1
ATOM 828 N N . TYR A 1 107 ? 5.430 5.930 -5.248 1.00 98.44 107 TYR A N 1
ATOM 829 C CA . TYR A 1 107 ? 5.446 7.393 -5.194 1.00 98.44 107 TYR A CA 1
ATOM 830 C C . TYR A 1 107 ? 4.175 7.965 -4.549 1.00 98.44 107 TYR A C 1
ATOM 832 O O . TYR A 1 107 ? 4.251 8.900 -3.740 1.00 98.44 107 TYR A O 1
ATOM 840 N N . ASN A 1 108 ? 3.003 7.408 -4.865 1.00 98.69 108 ASN A N 1
ATOM 841 C CA . ASN A 1 108 ? 1.744 7.852 -4.277 1.00 98.69 108 ASN A CA 1
ATOM 842 C C . ASN A 1 108 ? 1.592 7.411 -2.820 1.00 98.69 108 ASN A C 1
ATOM 844 O O . ASN A 1 108 ? 1.107 8.203 -2.014 1.00 98.69 108 ASN A O 1
ATOM 848 N N . LEU A 1 109 ? 2.089 6.230 -2.448 1.00 98.56 109 LEU A N 1
ATOM 849 C CA . LEU A 1 109 ? 2.215 5.795 -1.059 1.00 98.56 109 LEU A CA 1
ATOM 850 C C . LEU A 1 109 ? 3.034 6.815 -0.260 1.00 98.56 109 LEU A C 1
ATOM 852 O O . LEU A 1 109 ? 2.573 7.318 0.765 1.00 98.56 109 LEU A O 1
ATOM 856 N N . ARG A 1 110 ? 4.202 7.226 -0.773 1.00 97.62 110 ARG A N 1
ATOM 857 C CA . ARG A 1 110 ? 5.022 8.276 -0.145 1.00 97.62 110 ARG A CA 1
ATOM 858 C C . ARG A 1 110 ? 4.228 9.569 0.060 1.00 97.62 110 ARG A C 1
ATOM 860 O O . ARG A 1 110 ? 4.248 10.140 1.151 1.00 97.62 110 ARG A O 1
ATOM 867 N N . LYS A 1 111 ? 3.489 10.024 -0.960 1.00 97.69 111 LYS A N 1
ATOM 868 C CA . LYS A 1 111 ? 2.605 11.200 -0.855 1.00 97.69 111 LYS A CA 1
ATOM 869 C C . LYS A 1 111 ? 1.491 11.000 0.178 1.00 97.69 111 LYS A C 1
ATOM 871 O O . LYS A 1 111 ? 1.198 11.920 0.940 1.00 97.69 111 LYS A O 1
ATOM 876 N N . ARG A 1 112 ? 0.869 9.820 0.217 1.00 97.50 112 ARG A N 1
ATOM 877 C CA . ARG A 1 112 ? -0.209 9.462 1.148 1.00 97.50 112 ARG A CA 1
ATOM 878 C C . ARG A 1 112 ? 0.267 9.499 2.597 1.00 97.50 112 ARG A C 1
ATOM 880 O O . ARG A 1 112 ? -0.438 10.061 3.437 1.00 97.50 112 ARG A O 1
ATOM 887 N N . LEU A 1 113 ? 1.455 8.966 2.876 1.00 97.31 113 LEU A N 1
ATOM 888 C CA . LEU A 1 113 ? 2.071 8.987 4.206 1.00 97.31 113 LEU A CA 1
ATOM 889 C C . LEU A 1 113 ? 2.512 10.403 4.606 1.00 97.31 113 LEU A C 1
ATOM 891 O O . LEU A 1 113 ? 2.303 10.820 5.746 1.00 97.31 113 LEU A O 1
ATOM 895 N N . ALA A 1 114 ? 3.025 11.197 3.659 1.00 97.56 114 ALA A N 1
ATOM 896 C CA . ALA A 1 114 ? 3.415 12.588 3.901 1.00 97.56 114 ALA A CA 1
ATOM 897 C C . ALA A 1 114 ? 2.246 13.487 4.351 1.00 97.56 114 ALA A C 1
ATOM 899 O O . ALA A 1 114 ? 2.475 14.475 5.047 1.00 97.56 114 ALA A O 1
ATOM 900 N N . LYS A 1 115 ? 0.991 13.128 4.030 1.00 97.31 115 LYS A N 1
ATOM 901 C CA . LYS A 1 115 ? -0.204 13.833 4.532 1.00 97.31 115 LYS A CA 1
ATOM 902 C C . LYS A 1 115 ? -0.370 13.726 6.052 1.00 97.31 115 LYS A C 1
ATOM 904 O O . LYS A 1 115 ? -1.103 14.536 6.611 1.00 97.31 115 LYS A O 1
ATOM 909 N N . ARG A 1 116 ? 0.256 12.738 6.712 1.00 97.62 116 ARG A N 1
ATOM 910 C CA . ARG A 1 116 ? 0.135 12.473 8.161 1.00 97.62 116 ARG A CA 1
ATOM 911 C C . ARG A 1 116 ? -1.323 12.415 8.643 1.00 97.62 116 ARG A C 1
ATOM 913 O O . ARG A 1 116 ? -1.666 12.946 9.695 1.00 97.62 116 ARG A O 1
ATOM 920 N N . LYS A 1 117 ? -2.187 11.785 7.846 1.00 97.69 117 LYS A N 1
ATOM 921 C CA . LYS A 1 117 ? -3.609 11.570 8.148 1.00 97.69 117 LYS A CA 1
ATOM 922 C C . LYS A 1 117 ? -3.892 10.088 8.350 1.00 97.69 117 LYS A C 1
ATOM 924 O O . LYS A 1 117 ? -3.215 9.251 7.744 1.00 97.69 117 LYS A O 1
ATOM 929 N N . GLY A 1 118 ? -4.899 9.792 9.167 1.00 98.25 118 GLY A N 1
ATOM 930 C CA . GLY A 1 118 ? -5.446 8.447 9.286 1.00 98.25 118 GLY A CA 1
ATOM 931 C C . GLY A 1 118 ? -6.291 8.028 8.091 1.00 98.25 118 GLY A C 1
ATOM 932 O O . GLY A 1 118 ? -6.288 8.697 7.055 1.00 98.25 118 GLY A O 1
ATOM 933 N N . THR A 1 119 ? -6.967 6.900 8.235 1.00 98.56 119 THR A N 1
ATOM 934 C CA . THR A 1 119 ? -7.928 6.333 7.278 1.00 98.56 119 THR A CA 1
ATOM 935 C C . THR A 1 119 ? -9.344 6.876 7.532 1.00 98.56 119 THR A C 1
ATOM 937 O O . THR A 1 119 ? -9.560 7.522 8.564 1.00 98.56 119 THR A O 1
ATOM 940 N N . PRO A 1 120 ? -10.327 6.633 6.645 1.00 98.50 120 PRO A N 1
ATOM 941 C CA . PRO A 1 120 ? -11.725 7.004 6.886 1.00 98.50 120 PRO A CA 1
ATOM 942 C C . PRO A 1 120 ? -12.300 6.513 8.230 1.00 98.50 120 PRO A C 1
ATOM 944 O O . PRO A 1 120 ? -12.918 7.302 8.945 1.00 98.50 120 PRO A O 1
ATOM 947 N N . PHE A 1 121 ? -12.048 5.262 8.633 1.00 98.12 121 PHE A N 1
ATOM 948 C CA . PHE A 1 121 ? -12.563 4.673 9.883 1.00 98.12 121 PHE A CA 1
ATOM 949 C C . PHE A 1 121 ? -11.725 5.041 11.120 1.00 98.12 121 PHE A C 1
ATOM 951 O O . PHE A 1 121 ? -12.209 4.982 12.259 1.00 98.12 121 PHE A O 1
ATOM 958 N N . ARG A 1 122 ? -10.459 5.442 10.931 1.00 97.69 122 ARG A N 1
ATOM 959 C CA . ARG A 1 122 ? -9.550 5.904 11.996 1.00 97.69 122 ARG A CA 1
ATOM 960 C C . ARG A 1 122 ? -8.866 7.229 11.629 1.00 97.69 122 ARG A C 1
ATOM 962 O O . ARG A 1 122 ? -7.637 7.310 11.613 1.00 97.69 122 ARG A O 1
ATOM 969 N N . PRO A 1 123 ? -9.616 8.335 11.452 1.00 97.38 123 PRO A N 1
ATOM 970 C CA . PRO A 1 123 ? -9.074 9.583 10.897 1.00 97.38 123 PRO A CA 1
ATOM 971 C C . PRO A 1 123 ? -8.023 10.258 11.791 1.00 97.38 123 PRO A C 1
ATOM 973 O O . PRO A 1 123 ? -7.202 11.040 11.310 1.00 97.38 123 PRO A O 1
ATOM 976 N N . LYS A 1 124 ? -8.031 9.944 13.094 1.00 96.50 124 LYS A N 1
ATOM 977 C CA . LYS A 1 124 ? -7.113 10.493 14.105 1.00 96.50 124 LYS A CA 1
ATOM 978 C C . LYS A 1 124 ? -5.852 9.646 14.331 1.00 96.50 124 LYS A C 1
ATOM 980 O O . LYS A 1 124 ? -4.978 10.085 15.071 1.00 96.50 124 LYS A O 1
ATOM 985 N N . MET A 1 125 ? -5.747 8.456 13.735 1.00 96.75 125 MET A N 1
ATOM 986 C CA . MET A 1 125 ? -4.580 7.576 13.879 1.00 96.75 125 MET A CA 1
ATOM 987 C C . MET A 1 125 ? -3.754 7.633 12.602 1.00 96.75 125 MET A C 1
ATOM 989 O O . MET A 1 125 ? -4.175 7.123 11.573 1.00 96.75 125 MET A O 1
ATOM 993 N N . VAL A 1 126 ? -2.600 8.298 12.650 1.00 98.00 126 VAL A N 1
ATOM 994 C CA . VAL A 1 126 ? -1.743 8.487 11.471 1.00 98.00 126 VAL A CA 1
ATOM 995 C C . VAL A 1 126 ? -1.321 7.137 10.895 1.00 98.00 126 VAL A C 1
ATOM 997 O O . VAL A 1 126 ? -0.773 6.308 11.616 1.00 98.00 126 VAL A O 1
ATOM 1000 N N . VAL A 1 127 ? -1.528 6.944 9.589 1.00 98.44 127 VAL A N 1
ATOM 1001 C CA . VAL A 1 127 ? -1.082 5.729 8.895 1.00 98.44 127 VAL A CA 1
ATOM 1002 C C . VAL A 1 127 ? 0.445 5.636 8.932 1.00 98.44 127 VAL A C 1
ATOM 1004 O O . VAL A 1 127 ? 1.143 6.570 8.528 1.00 98.44 127 VAL A O 1
ATOM 1007 N N . LYS A 1 128 ? 0.951 4.487 9.382 1.00 98.31 128 LYS A N 1
ATOM 1008 C CA . LYS A 1 128 ? 2.362 4.094 9.319 1.00 98.31 128 LYS A CA 1
ATOM 1009 C C . LYS A 1 128 ? 2.477 2.898 8.384 1.00 98.31 128 LYS A C 1
ATOM 1011 O O . LYS A 1 128 ? 1.732 1.932 8.547 1.00 98.31 128 LYS A O 1
ATOM 1016 N N . ALA A 1 129 ? 3.397 2.975 7.429 1.00 98.44 129 ALA A N 1
ATOM 1017 C CA . ALA A 1 129 ? 3.651 1.891 6.496 1.00 98.44 129 ALA A CA 1
ATOM 1018 C C . ALA A 1 129 ? 5.142 1.756 6.188 1.00 98.44 129 ALA A C 1
ATOM 1020 O O . ALA A 1 129 ? 5.851 2.763 6.102 1.00 98.44 129 ALA A O 1
ATOM 1021 N N . TYR A 1 130 ? 5.584 0.520 5.986 1.00 98.38 130 TYR A N 1
ATOM 1022 C CA . TYR A 1 130 ? 6.910 0.182 5.488 1.00 98.38 130 TYR A CA 1
ATOM 1023 C C . TYR A 1 130 ? 6.789 -0.355 4.064 1.00 98.38 130 TYR A C 1
ATOM 1025 O O . TYR A 1 130 ? 5.953 -1.211 3.773 1.00 98.38 130 TYR A O 1
ATOM 1033 N N . VAL A 1 131 ? 7.610 0.191 3.170 1.00 98.12 131 VAL A N 1
ATOM 1034 C CA . VAL A 1 131 ? 7.647 -0.237 1.773 1.00 98.12 131 VAL A CA 1
ATOM 1035 C C . VAL A 1 131 ? 8.353 -1.584 1.665 1.00 98.12 131 VAL A C 1
ATOM 1037 O O . VAL A 1 131 ? 9.463 -1.756 2.170 1.00 98.12 131 VAL A O 1
ATOM 1040 N N . PHE A 1 132 ? 7.707 -2.524 0.989 1.00 98.44 132 PHE A N 1
ATOM 1041 C CA . PHE A 1 132 ? 8.298 -3.780 0.571 1.00 98.44 132 PHE A CA 1
ATOM 1042 C C . PHE A 1 132 ? 8.695 -3.657 -0.910 1.00 98.44 132 PHE A C 1
ATOM 1044 O O . PHE A 1 132 ? 7.822 -3.499 -1.762 1.00 98.44 132 PHE A O 1
ATOM 1051 N N . ALA A 1 133 ? 9.977 -3.664 -1.270 1.00 98.00 133 ALA A N 1
ATOM 1052 C CA . ALA A 1 133 ? 11.159 -3.762 -0.405 1.00 98.00 133 ALA A CA 1
ATOM 1053 C C . ALA A 1 133 ? 12.254 -2.781 -0.840 1.00 98.00 133 ALA A C 1
ATOM 1055 O O . ALA A 1 133 ? 12.107 -2.035 -1.809 1.00 98.00 133 ALA A O 1
ATOM 1056 N N . ILE A 1 134 ? 13.367 -2.755 -0.105 1.00 96.94 134 ILE A N 1
ATOM 1057 C CA . ILE A 1 134 ? 14.508 -1.908 -0.472 1.00 96.94 134 ILE A CA 1
ATOM 1058 C C . ILE A 1 134 ? 15.139 -2.416 -1.774 1.00 96.94 134 ILE A C 1
ATOM 1060 O O . ILE A 1 134 ? 15.334 -1.623 -2.690 1.00 96.94 134 ILE A O 1
ATOM 1064 N N . PHE A 1 135 ? 15.408 -3.718 -1.887 1.00 98.00 135 PHE A N 1
ATOM 1065 C CA . PHE A 1 135 ? 16.114 -4.306 -3.026 1.00 98.00 135 PHE A CA 1
ATOM 1066 C C . PHE A 1 135 ? 15.254 -5.307 -3.792 1.00 98.00 135 PHE A C 1
ATOM 1068 O O . PHE A 1 135 ? 14.343 -5.907 -3.232 1.00 98.00 135 PHE A O 1
ATOM 1075 N N . ASN A 1 136 ? 15.566 -5.494 -5.074 1.00 98.25 136 ASN A N 1
ATOM 1076 C CA . ASN A 1 136 ? 15.166 -6.692 -5.801 1.00 98.25 136 ASN A CA 1
ATOM 1077 C C . ASN A 1 136 ? 15.906 -7.892 -5.200 1.00 98.25 136 ASN A C 1
ATOM 1079 O O . ASN A 1 136 ? 17.130 -7.862 -5.068 1.00 98.25 136 ASN A O 1
ATOM 1083 N N . GLU A 1 137 ? 15.161 -8.931 -4.840 1.00 97.81 137 GLU A N 1
ATOM 1084 C CA . GLU A 1 137 ? 15.673 -10.123 -4.164 1.00 97.81 137 GLU A CA 1
ATOM 1085 C C . GLU A 1 137 ? 15.633 -11.306 -5.144 1.00 97.81 137 GLU A C 1
ATOM 1087 O O . GLU A 1 137 ? 14.624 -11.998 -5.281 1.00 97.81 137 GLU A O 1
ATOM 1092 N N . ASP A 1 138 ? 16.733 -11.522 -5.864 1.00 96.00 138 ASP A N 1
ATOM 1093 C CA . ASP A 1 138 ? 16.852 -12.474 -6.981 1.00 96.00 138 ASP A CA 1
ATOM 1094 C C . ASP A 1 138 ? 16.655 -13.949 -6.592 1.00 96.00 138 ASP A C 1
ATOM 1096 O O . ASP A 1 138 ? 16.260 -14.762 -7.428 1.00 96.00 138 ASP A O 1
ATOM 1100 N N . LEU A 1 139 ? 16.862 -14.284 -5.318 1.00 97.44 139 LEU A N 1
ATOM 1101 C CA . LEU A 1 139 ? 16.665 -15.629 -4.775 1.00 97.44 139 LEU A CA 1
ATOM 1102 C C . LEU A 1 139 ? 15.244 -15.897 -4.253 1.00 97.44 139 LEU A C 1
ATOM 1104 O O . LEU A 1 139 ? 14.989 -16.992 -3.742 1.00 97.44 139 LEU A O 1
ATOM 1108 N N . LYS A 1 140 ? 14.302 -14.945 -4.359 1.00 97.19 140 LYS A N 1
ATOM 1109 C CA . LYS A 1 140 ? 12.919 -15.190 -3.923 1.00 97.19 140 LYS A CA 1
ATOM 1110 C C . LYS A 1 140 ? 12.242 -16.261 -4.798 1.00 97.19 140 LYS A C 1
ATOM 1112 O O . LYS A 1 140 ? 12.263 -16.155 -6.033 1.00 97.19 140 LYS A O 1
ATOM 1117 N N . PRO A 1 141 ? 11.620 -17.286 -4.180 1.00 97.12 141 PRO A N 1
ATOM 1118 C CA . PRO A 1 141 ? 10.856 -18.289 -4.910 1.00 97.12 141 PRO A CA 1
ATOM 1119 C C . PRO A 1 141 ? 9.534 -17.699 -5.415 1.00 97.12 141 PRO A C 1
ATOM 1121 O O . PRO A 1 141 ? 9.085 -16.661 -4.937 1.00 97.12 141 PRO A O 1
ATOM 1124 N N . GLY A 1 142 ? 8.879 -18.403 -6.339 1.00 95.19 142 GLY A N 1
ATOM 1125 C CA . GLY A 1 142 ? 7.567 -18.013 -6.861 1.00 95.19 142 GLY A CA 1
ATOM 1126 C C . GLY A 1 142 ? 7.635 -17.229 -8.178 1.00 95.19 142 GLY A C 1
ATOM 1127 O O . GLY A 1 142 ? 8.639 -17.342 -8.898 1.00 95.19 142 GLY A O 1
ATOM 1128 N N . PRO A 1 143 ? 6.563 -16.485 -8.510 1.00 96.31 143 PRO A N 1
ATOM 1129 C CA . PRO A 1 143 ? 6.452 -15.718 -9.751 1.00 96.31 143 PRO A CA 1
ATOM 1130 C C . PRO A 1 143 ? 7.577 -14.702 -9.930 1.00 96.31 143 PRO A C 1
ATOM 1132 O O . PRO A 1 143 ? 8.288 -14.356 -8.983 1.00 96.31 143 PRO A O 1
ATOM 1135 N N . THR A 1 144 ? 7.755 -14.203 -11.149 1.00 97.88 144 THR A N 1
ATOM 1136 C CA . THR A 1 144 ? 8.786 -13.186 -11.418 1.00 97.88 144 THR A CA 1
ATOM 1137 C C . THR A 1 144 ? 8.552 -11.883 -10.666 1.00 97.88 144 THR A C 1
ATOM 1139 O O . THR A 1 144 ? 9.535 -11.243 -10.281 1.00 97.88 144 THR A O 1
ATOM 1142 N N . SER A 1 145 ? 7.305 -11.545 -10.332 1.00 98.00 145 SER A N 1
ATOM 1143 C CA . SER A 1 145 ? 6.986 -10.401 -9.470 1.00 98.00 145 SER A CA 1
ATOM 1144 C C . SER A 1 145 ? 7.709 -10.412 -8.126 1.00 98.00 145 SER A C 1
ATOM 1146 O O . SER A 1 145 ? 8.235 -9.376 -7.712 1.00 98.00 145 SER A O 1
ATOM 1148 N N . GLU A 1 146 ? 7.844 -11.579 -7.490 1.00 97.88 146 GLU A N 1
ATOM 1149 C CA . GLU A 1 146 ? 8.486 -11.732 -6.180 1.00 97.88 146 GLU A CA 1
ATOM 1150 C C . GLU A 1 146 ? 9.939 -11.235 -6.172 1.00 97.88 146 GLU A C 1
ATOM 1152 O O . GLU A 1 146 ? 10.409 -10.720 -5.161 1.00 97.88 146 GLU A O 1
ATOM 1157 N N . ARG A 1 147 ? 10.642 -11.316 -7.307 1.00 98.44 147 ARG A N 1
ATOM 1158 C CA . ARG A 1 147 ? 12.042 -10.880 -7.452 1.00 98.44 147 ARG A CA 1
ATOM 1159 C C . ARG A 1 147 ? 12.184 -9.384 -7.768 1.00 98.44 147 ARG A C 1
ATOM 1161 O O . ARG A 1 147 ? 13.302 -8.882 -7.846 1.00 98.44 147 ARG A O 1
ATOM 1168 N N . ASN A 1 148 ? 11.076 -8.661 -7.960 1.00 98.44 148 ASN A N 1
ATOM 1169 C CA . ASN A 1 148 ? 11.062 -7.329 -8.579 1.00 98.44 148 ASN A CA 1
ATOM 1170 C C . ASN A 1 148 ? 10.268 -6.259 -7.797 1.00 98.44 148 ASN A C 1
ATOM 1172 O O . ASN A 1 148 ? 9.816 -5.270 -8.385 1.00 98.44 148 ASN A O 1
ATOM 1176 N N . PHE A 1 149 ? 10.107 -6.419 -6.479 1.00 98.50 149 PHE A N 1
ATOM 1177 C CA . PHE A 1 149 ? 9.479 -5.422 -5.590 1.00 98.50 149 PHE A CA 1
ATOM 1178 C C . PHE A 1 149 ? 10.404 -4.275 -5.153 1.00 98.50 149 PHE A C 1
ATOM 1180 O O . PHE A 1 149 ? 9.936 -3.279 -4.599 1.00 98.50 149 PHE A O 1
ATOM 1187 N N . GLY A 1 150 ? 11.710 -4.397 -5.374 1.00 98.19 150 GLY A N 1
ATOM 1188 C CA . GLY A 1 150 ? 12.708 -3.473 -4.856 1.00 98.19 150 GLY A CA 1
ATOM 1189 C C . GLY A 1 150 ? 12.601 -2.063 -5.416 1.00 98.19 150 GLY A C 1
ATOM 1190 O O . GLY A 1 150 ? 12.502 -1.870 -6.630 1.00 98.19 150 GLY A O 1
ATOM 1191 N N . LEU A 1 151 ? 12.727 -1.065 -4.541 1.00 97.94 151 LEU A N 1
ATOM 1192 C CA . LEU A 1 151 ? 12.981 0.322 -4.948 1.00 97.94 151 LEU A CA 1
ATOM 1193 C C . LEU A 1 151 ? 14.343 0.474 -5.653 1.00 97.94 151 LEU A C 1
ATOM 1195 O O . LEU A 1 151 ? 14.513 1.348 -6.509 1.00 97.94 151 LEU A O 1
ATOM 1199 N N . PHE A 1 152 ? 15.297 -0.391 -5.307 1.00 97.12 152 PHE A N 1
ATOM 1200 C CA . PHE A 1 152 ? 16.640 -0.459 -5.873 1.00 97.12 152 PHE A CA 1
ATOM 1201 C C . PHE A 1 152 ? 16.939 -1.853 -6.436 1.00 97.12 152 PHE A C 1
ATOM 1203 O O . PHE A 1 152 ? 16.408 -2.865 -5.974 1.00 97.12 152 PHE A O 1
ATOM 1210 N N . LYS A 1 153 ? 17.842 -1.916 -7.412 1.00 95.75 153 LYS A N 1
ATOM 1211 C CA . LYS A 1 153 ? 18.451 -3.166 -7.876 1.00 95.75 153 LYS A CA 1
ATOM 1212 C C . LYS A 1 153 ? 19.548 -3.602 -6.902 1.00 95.75 153 LYS A C 1
ATOM 1214 O O . LYS A 1 153 ? 19.980 -2.822 -6.055 1.00 95.75 153 LYS A O 1
ATOM 1219 N N . ALA A 1 154 ? 20.039 -4.831 -7.052 1.00 92.62 154 ALA A N 1
ATOM 1220 C CA . ALA A 1 154 ? 21.091 -5.386 -6.195 1.00 92.62 154 ALA A CA 1
ATOM 1221 C C . ALA A 1 154 ? 22.391 -4.551 -6.180 1.00 92.62 154 ALA A C 1
ATOM 1223 O O . ALA A 1 154 ? 23.106 -4.543 -5.182 1.00 92.62 154 ALA A O 1
ATOM 1224 N N . ASP A 1 155 ? 22.681 -3.809 -7.254 1.00 91.94 155 ASP A N 1
ATOM 1225 C CA . ASP A 1 155 ? 23.839 -2.909 -7.357 1.00 91.94 155 ASP A CA 1
ATOM 1226 C C . ASP A 1 155 ? 23.622 -1.526 -6.700 1.00 91.94 155 ASP A C 1
ATOM 1228 O O . ASP A 1 155 ? 24.497 -0.663 -6.768 1.00 91.94 155 ASP A O 1
ATOM 1232 N N . GLY A 1 156 ? 22.461 -1.289 -6.077 1.00 91.56 156 GLY A N 1
ATOM 1233 C CA . GLY A 1 156 ? 22.092 -0.011 -5.463 1.00 91.56 156 GLY A CA 1
ATOM 1234 C C . GLY A 1 156 ? 21.579 1.047 -6.446 1.00 91.56 156 GLY A C 1
ATOM 1235 O O . GLY A 1 156 ? 21.162 2.132 -6.018 1.00 91.56 156 GLY A O 1
ATOM 1236 N N . SER A 1 157 ? 21.562 0.752 -7.751 1.00 93.69 157 SER A N 1
ATOM 1237 C CA . SER A 1 157 ? 20.915 1.610 -8.741 1.00 93.69 157 SER A CA 1
ATOM 1238 C C . SER A 1 157 ? 19.395 1.602 -8.561 1.00 93.69 157 SER A C 1
ATOM 1240 O O . SER A 1 157 ? 18.805 0.680 -8.000 1.00 93.69 157 SER A O 1
ATOM 1242 N N . ILE A 1 158 ? 18.742 2.671 -9.006 1.00 95.50 158 ILE A N 1
ATOM 1243 C CA . ILE A 1 158 ? 17.292 2.838 -8.870 1.00 95.50 158 ILE A CA 1
ATOM 1244 C C . ILE A 1 158 ? 16.575 1.843 -9.799 1.00 95.50 158 ILE A C 1
ATOM 1246 O O . ILE A 1 158 ? 16.888 1.779 -10.990 1.00 95.50 158 ILE A O 1
ATOM 1250 N N . SER A 1 159 ? 15.588 1.105 -9.279 1.00 96.75 159 SER A N 1
ATOM 1251 C CA . SER A 1 159 ? 14.693 0.278 -10.106 1.00 96.75 159 SER A CA 1
ATOM 1252 C C . SER A 1 159 ? 13.719 1.158 -10.893 1.00 96.75 159 SER A C 1
ATOM 1254 O O . SER A 1 159 ? 13.545 0.983 -12.098 1.00 96.75 159 SER A O 1
ATOM 1256 N N . TYR A 1 160 ? 13.119 2.136 -10.209 1.00 96.12 160 TYR A N 1
ATOM 1257 C CA . TYR A 1 160 ? 12.209 3.144 -10.752 1.00 96.12 160 TYR A CA 1
ATOM 1258 C C . TYR A 1 160 ? 12.176 4.379 -9.833 1.00 96.12 160 TYR A C 1
ATOM 1260 O O . TYR A 1 160 ? 12.265 4.271 -8.610 1.00 96.12 160 TYR A O 1
ATOM 1268 N N . ASP A 1 161 ? 12.078 5.581 -10.407 1.00 93.88 161 ASP A N 1
ATOM 1269 C CA . ASP A 1 161 ? 12.255 6.828 -9.648 1.00 93.88 161 ASP A CA 1
ATOM 1270 C C . ASP A 1 161 ? 10.998 7.240 -8.861 1.00 93.88 161 ASP A C 1
ATOM 1272 O O . ASP A 1 161 ? 10.043 7.793 -9.418 1.00 93.88 161 ASP A O 1
ATOM 1276 N N . VAL A 1 162 ? 11.033 7.023 -7.543 1.00 93.38 162 VAL A N 1
ATOM 1277 C CA . VAL A 1 162 ? 10.013 7.465 -6.570 1.00 93.38 162 VAL A CA 1
ATOM 1278 C C . VAL A 1 162 ? 10.428 8.722 -5.785 1.00 93.38 162 VAL A C 1
ATOM 1280 O O . VAL A 1 162 ? 9.806 9.079 -4.777 1.00 93.38 162 VAL A O 1
ATOM 1283 N N . GLY A 1 163 ? 11.462 9.429 -6.246 1.00 89.81 163 GLY A N 1
ATOM 1284 C CA . GLY A 1 163 ? 12.029 10.609 -5.597 1.00 89.81 163 GLY A CA 1
ATOM 1285 C C . GLY A 1 163 ? 13.079 10.292 -4.530 1.00 89.81 163 GLY A C 1
ATOM 1286 O O . GLY A 1 163 ? 13.270 11.104 -3.623 1.00 89.81 163 GLY A O 1
ATOM 1287 N N . PHE A 1 164 ? 13.724 9.124 -4.619 1.00 84.44 164 PHE A N 1
ATOM 1288 C CA . PHE A 1 164 ? 14.919 8.774 -3.848 1.00 84.44 164 PHE A CA 1
ATOM 1289 C C . PHE A 1 164 ? 16.141 8.755 -4.767 1.00 84.44 164 PHE A C 1
ATOM 1291 O O . PHE A 1 164 ? 16.043 8.415 -5.942 1.00 84.44 164 PHE A O 1
ATOM 1298 N N . HIS A 1 165 ? 17.304 9.111 -4.228 1.00 83.06 165 HIS A N 1
ATOM 1299 C CA . HIS A 1 165 ? 18.566 8.981 -4.950 1.00 83.06 165 HIS A CA 1
ATOM 1300 C C . HIS A 1 165 ? 19.093 7.546 -4.849 1.00 83.06 165 HIS A C 1
ATOM 1302 O O . HIS A 1 165 ? 18.855 6.873 -3.847 1.00 83.06 165 HIS A O 1
ATOM 1308 N N . GLY A 1 166 ? 19.823 7.097 -5.876 1.00 80.69 166 GLY A N 1
ATOM 1309 C CA . GLY A 1 166 ? 20.491 5.795 -5.875 1.00 80.69 166 GLY A CA 1
ATOM 1310 C C . GLY A 1 166 ? 21.433 5.649 -4.683 1.00 80.69 166 GLY A C 1
ATOM 1311 O O . GLY A 1 166 ? 22.024 6.632 -4.220 1.00 80.69 166 GLY A O 1
ATOM 1312 N N . LEU A 1 167 ? 21.577 4.421 -4.193 1.00 83.12 167 LEU A N 1
ATOM 1313 C CA . LEU A 1 167 ? 22.481 4.131 -3.093 1.00 83.12 167 LEU A CA 1
ATOM 1314 C C . LEU A 1 167 ? 23.909 4.194 -3.637 1.00 83.12 167 LEU A C 1
ATOM 1316 O O . LEU A 1 167 ? 24.331 3.355 -4.428 1.00 83.12 167 LEU A O 1
ATOM 1320 N N . LYS A 1 168 ? 24.667 5.223 -3.247 1.00 73.31 168 LYS A N 1
ATOM 1321 C CA . LYS A 1 168 ? 26.107 5.239 -3.514 1.00 73.31 168 LYS A CA 1
ATOM 1322 C C . LYS A 1 168 ? 26.745 4.157 -2.656 1.00 73.31 168 LYS A C 1
ATOM 1324 O O . LYS A 1 168 ? 26.490 4.120 -1.452 1.00 73.31 168 LYS A O 1
ATOM 1329 N N . SER A 1 169 ? 27.594 3.323 -3.256 1.00 59.34 169 SER A N 1
ATOM 1330 C CA . SER A 1 169 ? 28.457 2.421 -2.496 1.00 59.34 169 SER A CA 1
ATOM 1331 C C . SER A 1 169 ? 29.177 3.248 -1.433 1.00 59.34 169 SER A C 1
ATOM 1333 O O . SER A 1 169 ? 29.926 4.167 -1.770 1.00 59.34 169 SER A O 1
ATOM 1335 N N . SER A 1 170 ? 28.938 2.957 -0.152 1.00 54.78 170 SER A N 1
ATOM 1336 C CA . SER A 1 170 ? 29.869 3.386 0.880 1.00 54.78 170 SER A CA 1
ATOM 1337 C C . SER A 1 170 ? 31.139 2.602 0.598 1.00 54.78 170 SER A C 1
ATOM 1339 O O . SER A 1 170 ? 31.249 1.424 0.926 1.00 54.78 170 SER A O 1
ATOM 1341 N N . SER A 1 171 ? 32.082 3.220 -0.106 1.00 47.25 171 SER A N 1
ATOM 1342 C CA . SER A 1 171 ? 33.468 2.809 -0.012 1.00 47.25 171 SER A CA 1
ATOM 1343 C C . SER A 1 171 ? 33.852 3.022 1.449 1.00 47.25 171 SER A C 1
ATOM 1345 O O . SER A 1 171 ? 34.304 4.099 1.829 1.00 47.25 171 SER A O 1
ATOM 1347 N N . ALA A 1 172 ? 33.643 2.003 2.286 1.00 45.69 172 ALA A N 1
ATOM 1348 C CA . ALA A 1 172 ? 34.615 1.746 3.325 1.00 45.69 172 ALA A CA 1
ATOM 1349 C C . ALA A 1 172 ? 35.931 1.656 2.557 1.00 45.69 172 ALA A C 1
ATOM 1351 O O . ALA A 1 172 ? 36.135 0.713 1.786 1.00 45.69 172 ALA A O 1
ATOM 1352 N N . GLU A 1 173 ? 36.750 2.706 2.634 1.00 43.16 173 GLU A N 1
ATOM 1353 C CA . GLU A 1 173 ? 38.123 2.602 2.181 1.00 43.16 173 GLU A CA 1
ATOM 1354 C C . GLU A 1 173 ? 38.656 1.345 2.854 1.00 43.16 173 GLU A C 1
ATOM 1356 O O . GLU A 1 173 ? 38.704 1.257 4.082 1.00 43.16 173 GLU A O 1
ATOM 1361 N N . SER A 1 174 ? 38.972 0.325 2.059 1.00 50.34 174 SER A N 1
ATOM 1362 C CA . SER A 1 174 ? 39.805 -0.752 2.553 1.00 50.34 174 SER A CA 1
ATOM 1363 C C . 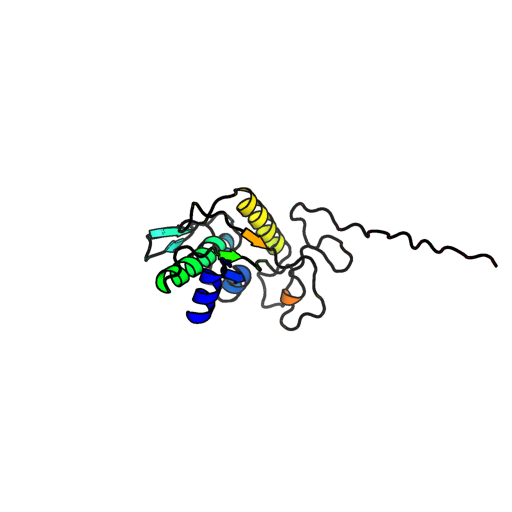SER A 1 174 ? 41.133 -0.082 2.842 1.00 50.34 174 SER A C 1
ATOM 1365 O O . SER A 1 174 ? 41.960 0.076 1.947 1.00 50.34 174 SER A O 1
ATOM 1367 N N . SER A 1 175 ? 41.302 0.398 4.074 1.00 49.38 175 SER A N 1
ATOM 1368 C CA . SER A 1 175 ? 42.584 0.809 4.608 1.00 49.38 175 SER A CA 1
ATOM 1369 C C . SER A 1 175 ? 43.432 -0.457 4.666 1.00 49.38 175 SER A C 1
ATOM 1371 O O . SER A 1 175 ? 43.564 -1.106 5.700 1.00 49.38 175 SER A O 1
ATOM 1373 N N . LEU A 1 176 ? 43.962 -0.861 3.511 1.00 50.78 176 LEU A N 1
ATOM 1374 C CA . LEU A 1 176 ? 45.067 -1.787 3.402 1.00 50.78 176 LEU A CA 1
ATOM 1375 C C . LEU A 1 176 ? 46.256 -1.063 4.027 1.00 50.78 176 LEU A C 1
ATOM 1377 O O . LEU A 1 176 ? 47.049 -0.416 3.345 1.00 50.78 176 LEU A O 1
ATOM 1381 N N . PHE A 1 177 ? 46.354 -1.135 5.353 1.00 46.28 177 PHE A N 1
ATOM 1382 C CA . PHE A 1 177 ? 47.600 -0.873 6.044 1.00 46.28 177 PHE A CA 1
ATOM 1383 C C . PHE A 1 177 ? 48.590 -1.927 5.556 1.00 46.28 177 PHE A C 1
ATOM 1385 O O . PHE A 1 177 ? 48.621 -3.061 6.029 1.00 46.28 177 PHE A O 1
ATOM 1392 N N . SER A 1 178 ? 49.376 -1.553 4.548 1.00 46.84 178 SER A N 1
ATOM 1393 C CA . SER A 1 178 ? 50.582 -2.275 4.186 1.00 46.84 178 SER A CA 1
ATOM 1394 C C . SER A 1 178 ? 51.551 -2.121 5.357 1.00 46.84 178 SER A C 1
ATOM 1396 O O . SER A 1 178 ? 52.230 -1.104 5.497 1.00 46.84 178 SER A O 1
ATOM 1398 N N . LEU A 1 179 ? 51.560 -3.113 6.248 1.00 48.22 179 LEU A N 1
ATOM 1399 C CA . LEU A 1 179 ? 52.646 -3.316 7.196 1.00 48.22 179 LEU A CA 1
ATOM 1400 C C . LEU A 1 179 ? 53.880 -3.693 6.376 1.00 48.22 179 LEU A C 1
ATOM 1402 O O . LEU A 1 179 ? 54.061 -4.846 5.989 1.00 48.22 179 LEU A O 1
ATOM 1406 N N . LYS A 1 180 ? 54.708 -2.692 6.072 1.00 41.97 180 LYS A N 1
ATOM 1407 C CA . LYS A 1 180 ? 56.098 -2.939 5.704 1.00 41.97 180 LYS A CA 1
ATOM 1408 C C . LYS A 1 180 ? 56.807 -3.477 6.947 1.00 41.97 180 LYS A C 1
ATOM 1410 O O . LYS A 1 180 ? 56.899 -2.764 7.945 1.00 41.97 180 LYS A O 1
ATOM 1415 N N . VAL A 1 181 ? 57.228 -4.737 6.864 1.00 53.50 181 VAL A N 1
ATOM 1416 C CA . VAL A 1 181 ? 58.273 -5.333 7.709 1.00 53.50 181 VAL A CA 1
ATOM 1417 C C . VAL A 1 181 ? 59.624 -4.804 7.249 1.00 53.50 181 VAL A C 1
ATOM 1419 O O . VAL A 1 181 ? 59.796 -4.672 6.014 1.00 53.50 181 VAL A O 1
#

Organism: Ricinus communis (NCBI:txid3988)

Foldseek 3Di:
DLVVLVVCVVVVHAAEAADELLVVCLVPVPPDDLCQALLHQDPFDADPVPRFGRSHDRLVRLVVVCVVCVVSVNNPHHYAHEEYFAFCDWDPSSVCRHLVSRLSRLLVVVVQLVVQAHHRVCRPRGYHHDYPDQEQDCPDDDIPSNRGRHCAYPVQHGSHCSPDHGDDPPPPPPPPPPPDD

InterPro domains:
  IPR000490 Glycoside hydrolase family 17 [PF00332] (1-164)
  IPR017853 Glycoside hydrolase superfamily [SSF51445] (1-163)
  IPR044965 Glycoside hydrolase family 17, plant [PTHR32227] (1-169)

Sequence (181 aa):
MKPLLQFFAQIGSPFCLNAYPFLAYMGDPGNIDINYALFQKTEGIYDPKTDLHYDNMLDAQIDAAYAALEDAGFKKMEVIVTETGWASHGDDNEAAATSDNARTYNYNLRKRLAKRKGTPFRPKMVVKAYVFAIFNEDLKPGPTSERNFGLFKADGSISYDVGFHGLKSSSAESSLFSLKV

Radius of gyration: 19.75 Å; chains: 1; bounding box: 80×32×46 Å

pLDDT: mean 93.47, std 12.83, range [41.97, 98.88]